Protein AF-A0A7V4PQM0-F1 (afdb_monomer)

Sequence (129 aa):
FEMARFVVLPYRSASQSGVLHLAYGQSRPVIATAVGGLAEDVLDGESGLLVPPLDVDTLAAALDRLFENPQLAETMGRRGKELSETYFSWPAAARIITEKLNLLVLKRPEGSGKNAKIAWPPLEVDQSK

pLDDT: mean 88.22, std 17.41, range [38.22, 98.81]

Mean predicted aligned error: 8.41 Å

Structure (mmCIF, N/CA/C/O backbone):
data_AF-A0A7V4PQM0-F1
#
_entry.id   AF-A0A7V4PQM0-F1
#
loop_
_atom_site.group_PDB
_atom_site.id
_atom_site.type_symbol
_atom_site.label_atom_id
_atom_site.label_alt_id
_atom_site.label_comp_id
_atom_site.label_asym_id
_atom_site.label_entity_id
_atom_site.label_seq_id
_atom_site.pdbx_PDB_ins_code
_atom_site.Cartn_x
_atom_site.Cartn_y
_atom_site.Cartn_z
_atom_site.occupancy
_atom_site.B_iso_or_equiv
_atom_site.auth_seq_id
_atom_site.auth_comp_id
_atom_site.auth_asym_id
_atom_site.auth_atom_id
_atom_site.pdbx_PDB_model_num
ATOM 1 N N . PHE A 1 1 ? -9.601 11.414 0.056 1.00 81.69 1 PHE A N 1
ATOM 2 C CA . PHE A 1 1 ? -9.880 10.311 1.003 1.00 81.69 1 PHE A CA 1
ATOM 3 C C . PHE A 1 1 ? -9.970 10.773 2.460 1.00 81.69 1 PHE A C 1
ATOM 5 O O . PHE A 1 1 ? -9.843 9.947 3.352 1.00 81.69 1 PHE A O 1
ATOM 12 N N . GLU A 1 2 ? -10.229 12.055 2.735 1.00 80.94 2 GLU A N 1
ATOM 13 C CA . GLU A 1 2 ? -10.126 12.605 4.100 1.00 80.94 2 GLU A CA 1
ATOM 14 C C . GLU A 1 2 ? -11.093 11.971 5.109 1.00 80.94 2 GLU A C 1
ATOM 16 O O . GLU A 1 2 ? -10.743 11.817 6.273 1.00 80.94 2 GLU A O 1
ATOM 21 N N . MET A 1 3 ? -12.269 11.529 4.655 1.00 90.94 3 MET A N 1
ATOM 22 C CA . MET A 1 3 ? -13.284 10.898 5.509 1.00 90.94 3 MET A CA 1
ATOM 23 C C . MET A 1 3 ? -13.130 9.373 5.647 1.00 90.94 3 MET A C 1
ATOM 25 O O . MET A 1 3 ? -13.864 8.750 6.409 1.00 90.94 3 MET A O 1
ATOM 29 N N . ALA A 1 4 ? -12.216 8.745 4.900 1.00 94.44 4 ALA A N 1
ATOM 30 C CA . ALA A 1 4 ? -12.010 7.298 4.952 1.00 94.44 4 ALA A CA 1
ATOM 31 C C . ALA A 1 4 ? -10.984 6.931 6.033 1.00 94.44 4 ALA A C 1
ATOM 33 O O . ALA A 1 4 ? -10.067 7.700 6.312 1.00 94.44 4 ALA A O 1
ATOM 34 N N . ARG A 1 5 ? -11.080 5.735 6.625 1.00 95.75 5 ARG A N 1
ATOM 35 C CA . ARG A 1 5 ? -10.025 5.217 7.519 1.00 95.75 5 ARG A CA 1
ATOM 36 C C . ARG A 1 5 ? -8.909 4.516 6.744 1.00 95.75 5 ARG A C 1
ATOM 38 O O . ARG A 1 5 ? -7.745 4.670 7.085 1.00 95.75 5 ARG A O 1
ATOM 45 N N . PHE A 1 6 ? -9.270 3.800 5.689 1.00 98.19 6 PHE A N 1
ATOM 46 C CA . PHE A 1 6 ? -8.377 3.071 4.792 1.00 98.19 6 PHE A CA 1
ATOM 47 C C . PHE A 1 6 ? -9.043 2.939 3.416 1.00 98.19 6 PHE A C 1
ATOM 49 O O . PHE A 1 6 ? -10.232 3.236 3.268 1.00 98.19 6 PHE A O 1
ATOM 56 N N . VAL A 1 7 ? -8.283 2.518 2.406 1.00 98.50 7 VAL A N 1
ATOM 57 C CA . VAL A 1 7 ? -8.764 2.338 1.025 1.00 98.50 7 VAL A CA 1
ATOM 58 C C . VAL A 1 7 ? -8.583 0.883 0.600 1.00 98.50 7 VAL A C 1
ATOM 60 O O . VAL A 1 7 ? -7.568 0.269 0.906 1.00 98.50 7 VAL A O 1
ATOM 63 N N . VAL A 1 8 ? -9.557 0.322 -0.112 1.00 98.38 8 VAL A N 1
ATOM 64 C CA . VAL A 1 8 ? -9.532 -1.082 -0.548 1.00 98.38 8 VAL A CA 1
ATOM 65 C C . VAL A 1 8 ? -9.294 -1.137 -2.053 1.00 98.38 8 VAL A C 1
ATOM 67 O O . VAL A 1 8 ? -10.003 -0.477 -2.812 1.00 98.38 8 VAL A O 1
ATOM 70 N N . LEU A 1 9 ? -8.310 -1.925 -2.485 1.00 98.31 9 LEU A N 1
ATOM 71 C CA . LEU A 1 9 ? -7.872 -2.079 -3.874 1.00 98.31 9 LEU A CA 1
ATOM 72 C C . LEU A 1 9 ? -7.945 -3.564 -4.293 1.00 98.31 9 LEU A C 1
ATOM 74 O O . LEU A 1 9 ? -6.906 -4.215 -4.431 1.00 98.31 9 LEU A O 1
ATOM 78 N N . PRO A 1 10 ? -9.156 -4.135 -4.469 1.00 97.44 10 PRO A N 1
ATOM 79 C CA . PRO A 1 10 ? -9.349 -5.560 -4.731 1.00 97.44 10 PRO A CA 1
ATOM 80 C C . PRO A 1 10 ? -9.198 -5.872 -6.228 1.00 97.44 10 PRO A C 1
ATOM 82 O O . PRO A 1 10 ? -10.138 -6.290 -6.908 1.00 97.44 10 PRO A O 1
ATOM 85 N N . TYR A 1 11 ? -8.027 -5.574 -6.782 1.00 97.31 11 TYR A N 1
ATOM 86 C CA . TYR A 1 11 ? -7.766 -5.707 -8.209 1.00 97.31 11 TYR A CA 1
ATOM 87 C C . TYR A 1 11 ? -7.584 -7.178 -8.609 1.00 97.31 11 TYR A C 1
ATOM 89 O O . TYR A 1 11 ? -7.083 -8.011 -7.863 1.00 97.31 11 TYR A O 1
ATOM 97 N N . ARG A 1 12 ? -7.977 -7.517 -9.840 1.00 95.88 12 ARG A N 1
ATOM 98 C CA . ARG A 1 12 ? -7.675 -8.838 -10.428 1.00 95.88 12 ARG A CA 1
ATOM 99 C C . ARG A 1 12 ? -6.325 -8.857 -11.142 1.00 95.88 12 ARG A C 1
ATOM 101 O O . ARG A 1 12 ? -5.699 -9.901 -11.261 1.00 95.88 12 ARG A O 1
ATOM 108 N N . SER A 1 13 ? -5.893 -7.695 -11.622 1.00 94.88 13 SER A N 1
ATOM 109 C CA . SER A 1 13 ? -4.625 -7.469 -12.309 1.00 94.88 13 SER A CA 1
ATOM 110 C C . SER A 1 13 ? -4.301 -5.978 -12.280 1.00 94.88 13 SER A C 1
ATOM 112 O O . SER A 1 13 ? -5.218 -5.163 -12.399 1.00 94.88 13 SER A O 1
ATOM 114 N N . ALA A 1 14 ? -3.022 -5.618 -12.204 1.00 93.31 14 ALA A N 1
ATOM 115 C CA . ALA A 1 14 ? -2.559 -4.244 -12.374 1.00 93.31 14 ALA A CA 1
ATOM 116 C C . ALA A 1 14 ? -1.110 -4.213 -12.857 1.00 93.31 14 ALA A C 1
ATOM 118 O O . ALA A 1 14 ? -0.373 -5.172 -12.661 1.00 93.31 14 ALA A O 1
ATOM 119 N N . SER A 1 15 ? -0.700 -3.107 -13.474 1.00 92.38 15 SER A N 1
ATOM 120 C CA . SER A 1 15 ? 0.718 -2.756 -13.590 1.00 92.38 15 SER A CA 1
ATOM 121 C C . SER A 1 15 ? 1.140 -1.935 -12.374 1.00 92.38 15 SER A C 1
ATOM 123 O O . SER A 1 15 ? 2.070 -2.311 -11.677 1.00 92.38 15 SER A O 1
ATOM 125 N N . GLN A 1 16 ? 0.400 -0.864 -12.087 1.00 92.44 16 GLN A N 1
ATOM 126 C CA . GLN A 1 16 ? 0.544 0.025 -10.934 1.00 92.44 16 GLN A CA 1
ATOM 127 C C . GLN A 1 16 ? -0.833 0.564 -10.518 1.00 92.44 16 GLN A C 1
ATOM 129 O O . GLN A 1 16 ? -1.836 0.325 -11.197 1.00 92.44 16 GLN A O 1
ATOM 134 N N . SER A 1 17 ? -0.891 1.323 -9.422 1.00 95.88 17 SER A N 1
ATOM 135 C CA . SER A 1 17 ? -2.117 1.992 -8.983 1.00 95.88 17 SER A CA 1
ATOM 136 C C . SER A 1 17 ? -1.861 3.433 -8.552 1.00 95.88 17 SER A C 1
ATOM 138 O O . SER A 1 17 ? -1.348 3.690 -7.468 1.00 95.88 17 SER A O 1
ATOM 140 N N . GLY A 1 18 ? -2.343 4.398 -9.342 1.00 96.06 18 GLY A N 1
ATOM 141 C CA . GLY A 1 18 ? -2.386 5.802 -8.910 1.00 96.06 18 GLY A CA 1
ATOM 142 C C . GLY A 1 18 ? -3.216 6.004 -7.634 1.00 96.06 18 GLY A C 1
ATOM 143 O O . GLY A 1 18 ? -2.911 6.873 -6.822 1.00 96.06 18 GLY A O 1
ATOM 144 N N . VAL A 1 19 ? -4.230 5.158 -7.414 1.00 97.75 19 VAL A N 1
ATOM 145 C CA . VAL A 1 19 ? -5.094 5.213 -6.225 1.00 97.75 19 VAL A CA 1
ATOM 146 C C . VAL A 1 19 ? -4.316 4.882 -4.949 1.00 97.75 19 VAL A C 1
ATOM 148 O O . VAL A 1 19 ? -4.569 5.508 -3.922 1.00 97.75 19 VAL A O 1
ATOM 151 N N . LEU A 1 20 ? -3.341 3.966 -5.015 1.00 98.00 20 LEU A N 1
ATOM 152 C CA . LEU A 1 20 ? -2.454 3.666 -3.886 1.00 98.00 20 LEU A CA 1
ATOM 153 C C . LEU A 1 20 ? -1.676 4.916 -3.465 1.00 98.00 20 LEU A C 1
ATOM 155 O O . LEU A 1 20 ? -1.713 5.300 -2.297 1.00 98.00 20 LEU A O 1
ATOM 159 N N . HIS A 1 21 ? -1.047 5.604 -4.421 1.00 97.25 21 HIS A N 1
ATOM 160 C CA . HIS A 1 21 ? -0.271 6.810 -4.126 1.00 97.25 21 HIS A CA 1
ATOM 161 C C . HIS A 1 21 ? -1.154 7.949 -3.593 1.00 97.25 21 HIS A C 1
ATOM 163 O O . HIS A 1 21 ? -0.758 8.651 -2.665 1.00 97.25 21 HIS A O 1
ATOM 169 N N . LEU A 1 22 ? -2.382 8.099 -4.106 1.00 97.50 22 LEU A N 1
ATOM 170 C CA . LEU A 1 22 ? -3.352 9.065 -3.574 1.00 97.50 22 LEU A CA 1
ATOM 171 C C . LEU A 1 22 ? -3.795 8.726 -2.139 1.00 97.50 22 LEU A C 1
ATOM 173 O O . LEU A 1 22 ? -3.992 9.636 -1.332 1.00 97.50 22 LEU A O 1
ATOM 177 N N . ALA A 1 23 ? -3.965 7.441 -1.809 1.00 98.25 23 ALA A N 1
ATOM 178 C CA . ALA A 1 23 ? -4.306 6.994 -0.458 1.00 98.25 23 ALA A CA 1
ATOM 179 C C . ALA A 1 23 ? -3.169 7.297 0.526 1.00 98.25 23 ALA A C 1
ATOM 181 O O . ALA A 1 23 ? -3.392 7.960 1.542 1.00 98.25 23 ALA A O 1
ATOM 182 N N . TYR A 1 24 ? -1.942 6.917 0.170 1.00 98.12 24 TYR A N 1
ATOM 183 C CA . TYR A 1 24 ? -0.739 7.226 0.939 1.00 98.12 24 TYR A CA 1
ATOM 184 C C . TYR A 1 24 ? -0.544 8.731 1.130 1.00 98.12 24 TYR A C 1
ATOM 186 O O . TYR A 1 24 ? -0.319 9.183 2.250 1.00 98.12 24 TYR A O 1
ATOM 194 N N . GLY A 1 25 ? -0.737 9.530 0.077 1.00 97.38 25 GLY A N 1
ATOM 195 C CA . GLY A 1 25 ? -0.673 10.990 0.153 1.00 97.38 25 GLY A CA 1
ATOM 196 C C . GLY A 1 25 ? -1.667 11.608 1.146 1.00 97.38 25 GLY A C 1
ATOM 197 O O . GLY A 1 25 ? -1.425 12.709 1.636 1.00 97.38 25 GLY A O 1
ATOM 198 N N . GLN A 1 26 ? -2.740 10.892 1.489 1.00 97.69 26 GLN A N 1
ATOM 199 C CA . GLN A 1 26 ? -3.766 11.295 2.457 1.00 97.69 26 GLN A CA 1
ATOM 200 C C . GLN A 1 26 ? -3.636 10.581 3.815 1.00 97.69 26 GLN A C 1
ATOM 202 O O . GLN A 1 26 ? -4.577 10.578 4.617 1.00 97.69 26 GLN A O 1
ATOM 207 N N . SER A 1 27 ? -2.485 9.953 4.072 1.00 97.94 27 SER A N 1
ATOM 208 C CA . SER A 1 27 ? -2.209 9.157 5.273 1.00 97.94 27 SER A CA 1
ATOM 209 C C . SER A 1 27 ? -3.231 8.044 5.499 1.00 97.94 27 SER A C 1
ATOM 211 O O . SER A 1 27 ? -3.648 7.791 6.629 1.00 97.94 27 SER A O 1
ATOM 213 N N . ARG A 1 28 ? -3.682 7.404 4.416 1.00 98.38 28 ARG A N 1
ATOM 214 C CA . ARG A 1 28 ? -4.607 6.269 4.464 1.00 98.38 28 ARG A CA 1
ATOM 215 C C . ARG A 1 28 ? -3.855 5.002 4.074 1.00 98.38 28 ARG A C 1
ATOM 217 O O . ARG A 1 28 ? -3.304 4.969 2.972 1.00 98.38 28 ARG A O 1
ATOM 224 N N . PRO A 1 29 ? -3.836 3.966 4.926 1.00 98.56 29 PRO A N 1
ATOM 225 C CA . PRO A 1 29 ? -3.304 2.682 4.512 1.00 98.56 29 PRO A CA 1
ATOM 226 C C . PRO A 1 29 ? -4.240 2.039 3.491 1.00 98.56 29 PRO A C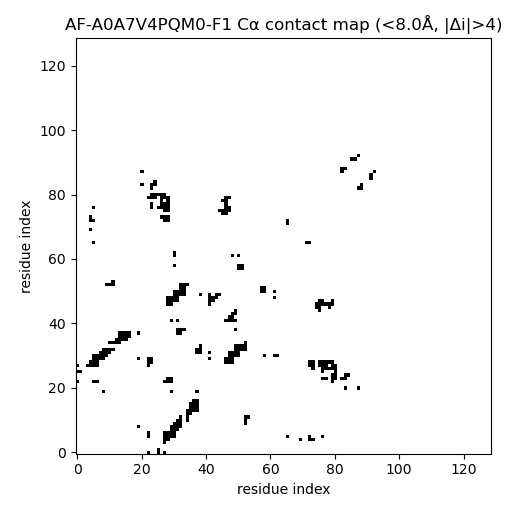 1
ATOM 228 O O . PRO A 1 29 ? -5.412 2.423 3.354 1.00 98.56 29 PRO A O 1
ATOM 231 N N . VAL A 1 30 ? -3.718 1.038 2.790 1.00 98.62 30 VAL A N 1
ATOM 232 C CA . VAL A 1 30 ? -4.476 0.286 1.791 1.00 98.62 30 VAL A CA 1
ATOM 233 C C . VAL A 1 30 ? -4.640 -1.173 2.199 1.00 98.62 30 VAL A C 1
ATOM 235 O O . VAL A 1 30 ? -3.741 -1.757 2.793 1.00 98.62 30 VAL A O 1
ATOM 238 N N . ILE A 1 31 ? -5.774 -1.771 1.849 1.00 98.75 31 ILE A N 1
ATOM 239 C CA . ILE A 1 31 ? -5.917 -3.226 1.744 1.00 98.75 31 ILE A CA 1
ATOM 240 C C . ILE A 1 31 ? -5.899 -3.531 0.253 1.00 98.75 31 ILE A C 1
ATOM 242 O O . ILE A 1 31 ? -6.803 -3.102 -0.466 1.00 98.75 31 ILE A O 1
ATOM 246 N N . ALA A 1 32 ? -4.868 -4.210 -0.231 1.00 98.56 32 ALA A N 1
ATOM 247 C CA . ALA A 1 32 ? -4.669 -4.444 -1.654 1.00 98.56 32 ALA A CA 1
ATOM 248 C C . ALA A 1 32 ? -4.515 -5.932 -1.953 1.00 98.56 32 ALA A C 1
ATOM 250 O O . ALA A 1 32 ? -3.938 -6.691 -1.181 1.00 98.56 32 ALA A O 1
ATOM 251 N N . THR A 1 33 ? -5.002 -6.354 -3.112 1.00 98.44 33 THR A N 1
ATOM 252 C CA . THR A 1 33 ? -4.658 -7.673 -3.645 1.00 98.44 33 THR A CA 1
ATOM 253 C C . THR A 1 33 ? -3.205 -7.693 -4.107 1.00 98.44 33 THR A C 1
ATOM 255 O O . THR A 1 33 ? -2.775 -6.757 -4.786 1.00 98.44 33 THR A O 1
ATOM 258 N N . ALA A 1 34 ? -2.477 -8.771 -3.820 1.00 97.00 34 ALA A N 1
ATOM 259 C CA . ALA A 1 34 ? -1.083 -8.962 -4.221 1.00 97.00 34 ALA A CA 1
ATOM 260 C C . ALA A 1 34 ? -0.947 -9.260 -5.730 1.00 97.00 34 ALA A C 1
ATOM 262 O O . ALA A 1 34 ? -0.659 -10.383 -6.142 1.00 97.00 34 ALA A O 1
ATOM 263 N N . VAL A 1 35 ? -1.190 -8.250 -6.572 1.00 97.31 35 VAL A N 1
ATOM 264 C CA . VAL A 1 35 ? -1.092 -8.335 -8.038 1.00 97.31 35 VAL A CA 1
ATOM 265 C C . VAL A 1 35 ? -0.333 -7.144 -8.616 1.00 97.31 35 VAL A C 1
ATOM 267 O O . VAL A 1 35 ? -0.566 -5.998 -8.230 1.00 97.31 35 VAL A O 1
ATOM 270 N N . GLY A 1 36 ? 0.534 -7.399 -9.597 1.00 95.12 36 GLY A N 1
ATOM 271 C CA . GLY A 1 36 ? 1.304 -6.339 -10.250 1.00 95.12 36 GLY A CA 1
ATOM 272 C C . GLY A 1 36 ? 2.151 -5.524 -9.278 1.00 95.12 36 GLY A C 1
ATOM 273 O O . GLY A 1 36 ? 2.581 -6.036 -8.249 1.00 95.12 36 GLY A O 1
ATOM 274 N N . GLY A 1 37 ? 2.305 -4.229 -9.566 1.00 95.50 37 GLY A N 1
ATOM 275 C CA . GLY A 1 37 ? 3.031 -3.297 -8.704 1.00 95.50 37 GLY A CA 1
ATOM 276 C C . GLY A 1 37 ? 2.445 -3.149 -7.299 1.00 95.50 37 GLY A C 1
ATOM 277 O O . GLY A 1 37 ? 3.178 -2.806 -6.388 1.00 95.50 37 GLY A O 1
ATOM 278 N N . LEU A 1 38 ? 1.170 -3.495 -7.054 1.00 97.44 38 LEU A N 1
ATOM 279 C CA . LEU A 1 38 ? 0.612 -3.450 -5.692 1.00 97.44 38 LEU A CA 1
ATOM 280 C C . LEU A 1 38 ? 1.319 -4.421 -4.738 1.00 97.44 38 LEU A C 1
ATOM 282 O O . LEU A 1 38 ? 1.453 -4.107 -3.561 1.00 97.44 38 LEU A O 1
ATOM 286 N N . ALA A 1 39 ? 1.768 -5.578 -5.236 1.00 97.19 39 ALA A N 1
ATOM 287 C CA . ALA A 1 39 ? 2.506 -6.548 -4.429 1.00 97.19 39 ALA A CA 1
ATOM 288 C C . ALA A 1 39 ? 3.901 -6.038 -4.021 1.00 97.19 39 ALA A C 1
ATOM 290 O O . ALA A 1 39 ? 4.463 -6.522 -3.045 1.00 97.19 39 ALA A O 1
ATOM 291 N N . GLU A 1 40 ? 4.449 -5.081 -4.773 1.00 96.31 40 GLU A N 1
ATOM 292 C CA . GLU A 1 40 ? 5.762 -4.475 -4.533 1.00 96.31 40 GLU A CA 1
ATOM 293 C C . GLU A 1 40 ? 5.641 -3.166 -3.732 1.00 96.31 40 GLU A C 1
ATOM 295 O O . GLU A 1 40 ? 6.437 -2.906 -2.833 1.00 96.31 40 GLU A O 1
ATOM 300 N N . ASP A 1 41 ? 4.626 -2.353 -4.036 1.00 97.19 41 ASP A N 1
ATOM 301 C CA . ASP A 1 41 ? 4.4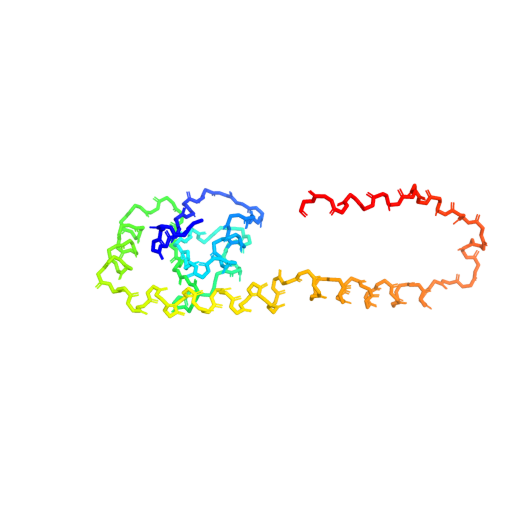41 -1.005 -3.490 1.00 97.19 41 ASP A CA 1
ATOM 302 C C . ASP A 1 41 ? 3.816 -0.995 -2.080 1.00 97.19 41 ASP A C 1
ATOM 304 O O . ASP A 1 41 ? 3.926 -0.005 -1.343 1.00 97.19 41 ASP A O 1
ATOM 308 N N . VAL A 1 42 ? 3.110 -2.066 -1.699 1.00 98.50 42 VAL A N 1
ATOM 309 C CA . VAL A 1 42 ? 2.523 -2.221 -0.361 1.00 98.50 42 VAL A CA 1
ATOM 310 C C . VAL A 1 42 ? 3.465 -3.022 0.526 1.00 98.50 42 VAL A C 1
ATOM 312 O O . VAL A 1 42 ? 3.702 -4.203 0.293 1.00 98.50 42 VAL A O 1
ATOM 315 N N . LEU A 1 43 ? 3.945 -2.392 1.598 1.00 98.38 43 LEU A N 1
ATOM 316 C CA . LEU A 1 43 ? 4.677 -3.075 2.657 1.00 98.38 43 LEU A CA 1
ATOM 317 C C . LEU A 1 43 ? 3.659 -3.730 3.597 1.00 98.38 43 LEU A C 1
ATOM 319 O O . LEU A 1 43 ? 3.030 -3.048 4.414 1.00 98.38 43 LEU A O 1
ATOM 323 N N . ASP A 1 44 ? 3.448 -5.035 3.435 1.00 98.56 44 ASP A N 1
ATOM 324 C CA . ASP A 1 44 ? 2.449 -5.789 4.197 1.00 98.56 44 ASP A CA 1
ATOM 325 C C . ASP A 1 44 ? 2.696 -5.705 5.710 1.00 98.56 44 ASP A C 1
ATOM 327 O O . ASP A 1 44 ? 3.808 -5.901 6.196 1.00 98.56 44 ASP A O 1
ATOM 331 N N . GLY A 1 45 ? 1.651 -5.364 6.462 1.00 98.19 45 GLY A N 1
ATOM 332 C CA . GLY A 1 45 ? 1.729 -5.129 7.903 1.00 98.19 45 GLY A CA 1
ATOM 333 C C . GLY A 1 45 ? 2.303 -3.762 8.302 1.00 98.19 45 GLY A C 1
ATOM 334 O O . GLY A 1 45 ? 2.143 -3.368 9.457 1.00 98.19 45 GLY A O 1
ATOM 335 N N . GLU A 1 46 ? 2.908 -3.019 7.372 1.00 98.50 46 GLU A N 1
ATOM 336 C CA . GLU A 1 46 ? 3.594 -1.752 7.642 1.00 98.50 46 GLU A CA 1
ATOM 337 C C . GLU A 1 46 ? 2.884 -0.538 7.047 1.00 98.50 46 GLU A C 1
ATOM 339 O O . GLU A 1 46 ? 2.623 0.413 7.772 1.00 98.50 46 GLU A O 1
ATOM 344 N N . SER A 1 47 ? 2.580 -0.536 5.747 1.00 98.44 47 SER A N 1
ATOM 345 C CA . SER A 1 47 ? 1.899 0.572 5.050 1.00 98.44 47 SER A CA 1
ATOM 346 C C . SER A 1 47 ? 0.482 0.208 4.596 1.00 98.44 47 SER A C 1
ATOM 348 O O . SER A 1 47 ? -0.282 1.060 4.135 1.00 98.44 47 SER A O 1
ATOM 350 N N . GLY A 1 48 ? 0.121 -1.065 4.736 1.00 98.62 48 GL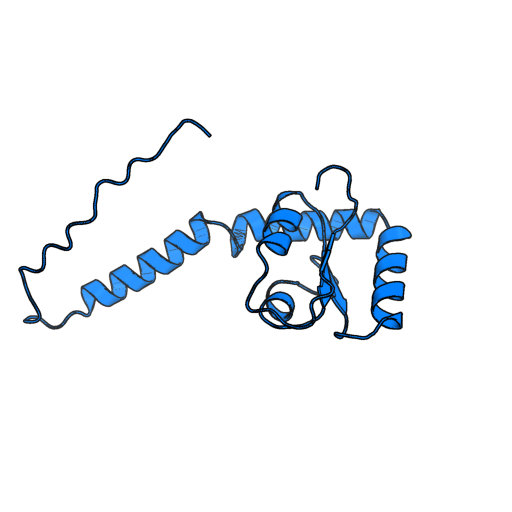Y A N 1
ATOM 351 C CA . GLY A 1 48 ? -1.153 -1.634 4.337 1.00 98.62 48 GLY A CA 1
ATOM 352 C C . GLY A 1 48 ? -1.203 -3.131 4.620 1.00 98.62 48 GLY A C 1
ATOM 353 O O . GLY A 1 48 ? -0.355 -3.664 5.333 1.00 98.62 48 GLY A O 1
ATOM 354 N N . LEU A 1 49 ? -2.206 -3.798 4.060 1.00 98.81 49 LEU A N 1
ATOM 355 C CA . LEU A 1 49 ? -2.362 -5.248 4.111 1.00 98.81 49 LEU A CA 1
ATOM 356 C C . LEU A 1 49 ? -2.441 -5.809 2.695 1.00 98.81 49 LEU A C 1
ATOM 358 O O . LEU A 1 49 ? -3.174 -5.270 1.858 1.00 98.81 49 LEU A O 1
ATOM 362 N N . LEU A 1 50 ? -1.718 -6.897 2.448 1.00 98.75 50 LEU A N 1
ATOM 363 C CA . LEU A 1 50 ? -1.807 -7.661 1.210 1.00 98.75 50 LEU A CA 1
ATOM 364 C C . LEU A 1 50 ? -2.696 -8.891 1.388 1.00 98.75 50 LEU A C 1
ATOM 366 O O . LEU A 1 50 ? -2.568 -9.644 2.349 1.00 98.75 50 LEU A O 1
ATOM 370 N N . VAL A 1 51 ? -3.590 -9.107 0.425 1.00 98.69 51 VAL A N 1
ATOM 371 C CA . VAL A 1 51 ? -4.469 -10.285 0.369 1.00 98.69 51 VAL A CA 1
ATOM 372 C C . VAL A 1 51 ? -4.339 -11.002 -0.980 1.00 98.69 51 VAL A C 1
ATOM 374 O O . VAL A 1 51 ? -4.001 -10.363 -1.984 1.00 98.69 51 VAL A O 1
ATOM 377 N N . PRO A 1 52 ? -4.605 -12.316 -1.068 1.00 98.19 52 PRO A N 1
ATOM 378 C CA . PRO A 1 52 ? -4.671 -13.002 -2.353 1.00 98.19 52 PRO A CA 1
ATOM 379 C C . PRO A 1 52 ? -5.804 -12.443 -3.238 1.00 98.19 52 PRO A C 1
ATOM 381 O O . PRO A 1 52 ? -6.858 -12.048 -2.731 1.00 98.19 52 PRO A O 1
ATOM 384 N N . PRO A 1 53 ? -5.636 -12.394 -4.572 1.00 97.50 53 PRO A N 1
ATOM 385 C CA . PRO A 1 53 ? -6.726 -12.027 -5.470 1.00 97.50 53 PRO A CA 1
ATOM 386 C C . PRO A 1 53 ? -7.828 -13.092 -5.462 1.00 97.50 53 PRO A C 1
ATOM 388 O O . PRO A 1 53 ? -7.546 -14.285 -5.409 1.00 97.50 53 PRO A O 1
ATOM 391 N N . LEU A 1 54 ? -9.084 -12.650 -5.598 1.00 96.94 54 LEU A N 1
ATOM 392 C CA . LEU A 1 54 ? -10.284 -13.506 -5.628 1.00 96.94 54 LEU A CA 1
ATOM 393 C C . LEU A 1 54 ? -10.558 -14.291 -4.331 1.00 96.94 54 LEU A C 1
ATOM 395 O O . LEU A 1 54 ? -11.419 -15.168 -4.331 1.00 96.94 54 LEU A O 1
ATOM 399 N N . ASP A 1 55 ? -9.885 -13.945 -3.236 1.00 98.06 55 ASP A N 1
ATOM 400 C CA . ASP A 1 55 ? -10.101 -14.530 -1.916 1.00 98.06 55 ASP A CA 1
ATOM 401 C C . ASP A 1 55 ? -10.950 -13.581 -1.057 1.00 98.06 55 ASP A C 1
ATOM 403 O O . ASP A 1 55 ? -10.481 -12.557 -0.553 1.00 98.06 55 ASP A O 1
ATOM 407 N N . VAL A 1 56 ? -12.242 -13.898 -0.959 1.00 98.00 56 VAL A N 1
ATOM 408 C CA . VAL A 1 56 ? -13.224 -13.084 -0.231 1.00 98.00 56 VAL A CA 1
ATOM 409 C C . VAL A 1 56 ? -12.996 -13.162 1.275 1.00 98.00 56 VAL A C 1
ATOM 411 O O . VAL A 1 56 ? -13.102 -12.137 1.947 1.00 98.00 56 VAL A O 1
ATOM 414 N N . ASP A 1 57 ? -12.655 -14.341 1.794 1.00 98.50 57 ASP A N 1
ATOM 415 C CA . ASP A 1 57 ? -12.511 -14.565 3.232 1.00 98.50 57 ASP A CA 1
ATOM 416 C C . ASP A 1 57 ? -11.296 -13.805 3.775 1.00 98.50 57 ASP A C 1
ATOM 418 O O . ASP A 1 57 ? -11.396 -13.092 4.776 1.00 98.50 57 ASP A O 1
ATOM 422 N N . THR A 1 58 ? -10.164 -13.861 3.064 1.00 98.38 58 THR A N 1
ATOM 423 C CA . THR A 1 58 ? -8.960 -13.119 3.459 1.00 98.38 58 THR A CA 1
ATOM 424 C C . THR A 1 58 ? -9.157 -11.603 3.325 1.00 98.38 58 THR A C 1
ATOM 426 O O . THR A 1 58 ? -8.683 -10.838 4.169 1.00 98.38 58 THR A O 1
ATOM 429 N N . LEU A 1 59 ? -9.901 -11.142 2.310 1.00 98.62 59 LEU A N 1
ATOM 430 C CA . LEU A 1 59 ? -10.258 -9.726 2.176 1.00 98.62 59 LEU A CA 1
ATOM 431 C C . LEU A 1 59 ? -11.155 -9.249 3.328 1.00 98.62 59 LEU A C 1
ATOM 433 O O . LEU A 1 59 ? -10.908 -8.176 3.880 1.00 98.62 59 LEU A O 1
ATOM 437 N N . ALA A 1 60 ? -12.168 -10.033 3.702 1.00 98.62 60 ALA A N 1
ATOM 438 C CA . ALA A 1 60 ? -13.054 -9.723 4.821 1.00 98.62 60 ALA A CA 1
ATOM 439 C C . ALA A 1 60 ? -12.275 -9.642 6.143 1.00 98.62 60 ALA A C 1
ATOM 441 O O . ALA A 1 60 ? -12.359 -8.634 6.841 1.00 98.62 60 ALA A O 1
ATOM 442 N N . ALA A 1 61 ? -11.414 -10.623 6.422 1.00 98.69 61 ALA A N 1
ATOM 443 C CA . ALA A 1 61 ? -10.580 -10.618 7.622 1.00 98.69 61 ALA A CA 1
ATOM 444 C C . ALA A 1 61 ? -9.643 -9.394 7.691 1.00 98.69 61 ALA A C 1
ATOM 446 O O . ALA A 1 61 ? -9.424 -8.826 8.764 1.00 98.69 61 ALA A O 1
ATOM 447 N N . ALA A 1 62 ? -9.097 -8.949 6.553 1.00 98.62 62 ALA A N 1
ATOM 448 C CA . ALA A 1 62 ? -8.273 -7.742 6.493 1.00 98.62 62 ALA A CA 1
ATOM 449 C C . ALA A 1 62 ? -9.080 -6.459 6.769 1.00 98.62 62 ALA A C 1
ATOM 451 O O . ALA A 1 62 ? -8.576 -5.549 7.434 1.00 98.62 62 ALA A O 1
ATOM 452 N N . LEU A 1 63 ? -10.326 -6.390 6.283 1.00 98.50 63 LEU A N 1
ATOM 453 C CA . LEU A 1 63 ? -11.245 -5.287 6.573 1.00 98.50 63 LEU A CA 1
ATOM 454 C C . LEU A 1 63 ? -11.554 -5.218 8.066 1.00 98.50 63 LEU A C 1
ATOM 456 O O . LEU A 1 63 ? -11.365 -4.158 8.666 1.00 98.50 63 LEU A O 1
ATOM 460 N N . ASP A 1 64 ? -11.958 -6.340 8.661 1.00 98.56 64 ASP A N 1
ATOM 461 C CA . ASP A 1 64 ? -12.282 -6.431 10.087 1.00 98.56 64 ASP A CA 1
ATOM 462 C C . ASP A 1 64 ? -11.081 -6.014 10.938 1.00 98.56 64 ASP A C 1
ATOM 464 O O . ASP A 1 64 ? -11.196 -5.138 11.797 1.00 98.56 64 ASP A O 1
ATOM 468 N N . ARG A 1 65 ? -9.881 -6.507 10.604 1.00 98.38 65 ARG A N 1
ATOM 469 C CA . ARG A 1 65 ? -8.641 -6.147 11.302 1.00 98.38 65 ARG A CA 1
ATOM 470 C C . ARG A 1 65 ? -8.412 -4.634 11.369 1.00 98.38 65 ARG A C 1
ATOM 472 O O . ARG A 1 65 ? -8.039 -4.137 12.431 1.00 98.38 65 ARG A O 1
ATOM 479 N N . LEU A 1 66 ? -8.596 -3.891 10.274 1.00 97.69 66 LEU A N 1
ATOM 480 C CA . LEU A 1 66 ? -8.404 -2.431 10.279 1.00 97.69 66 LEU A CA 1
ATOM 481 C C . LEU A 1 66 ? -9.611 -1.659 10.827 1.00 97.69 66 LEU A C 1
ATOM 483 O O . LEU A 1 66 ? -9.438 -0.549 11.340 1.00 97.69 66 LEU A O 1
ATOM 487 N N . PHE A 1 67 ? -10.822 -2.211 10.735 1.00 97.06 67 PHE A N 1
ATOM 488 C CA . PHE A 1 67 ? -12.006 -1.622 11.359 1.00 97.06 67 PHE A CA 1
ATOM 489 C C . PHE A 1 67 ? -11.923 -1.670 12.885 1.00 97.06 67 PHE A C 1
ATOM 491 O O . PHE A 1 67 ? -12.183 -0.652 13.532 1.00 97.06 67 PHE A O 1
ATOM 498 N N . GLU A 1 68 ? -11.516 -2.813 13.436 1.00 98.19 68 GLU A N 1
ATOM 499 C CA . GLU A 1 68 ? -11.406 -3.065 14.875 1.00 98.19 68 GLU A CA 1
ATOM 500 C C . GLU A 1 68 ? -10.173 -2.414 15.511 1.00 98.19 68 GLU A C 1
ATOM 502 O O . GLU A 1 68 ? -10.178 -2.132 16.707 1.00 98.19 68 GLU A O 1
ATOM 507 N N . ASN A 1 69 ? -9.134 -2.109 14.722 1.00 97.94 69 ASN A N 1
ATOM 508 C CA . ASN A 1 69 ? -7.884 -1.520 15.214 1.00 97.94 69 ASN A CA 1
ATOM 509 C C . ASN A 1 69 ? -7.580 -0.156 14.558 1.00 97.94 69 ASN A C 1
ATOM 511 O O . ASN A 1 69 ? -6.678 -0.057 13.718 1.00 97.94 69 ASN A O 1
ATOM 515 N N . PRO A 1 70 ? -8.266 0.939 14.947 1.00 97.25 70 PRO A N 1
ATOM 516 C CA . PRO A 1 70 ? -8.033 2.267 14.375 1.00 97.25 70 PRO A CA 1
ATOM 517 C C . PRO A 1 70 ? -6.582 2.754 14.496 1.00 97.25 70 PRO A C 1
ATOM 519 O O . PRO A 1 70 ? -6.067 3.371 13.567 1.00 97.25 70 PRO A O 1
ATOM 522 N N . GLN A 1 71 ? -5.899 2.438 15.600 1.00 98.25 71 GLN A N 1
ATOM 523 C CA . GLN A 1 71 ? -4.502 2.828 15.828 1.00 98.25 71 GLN A CA 1
ATOM 524 C C . GLN A 1 71 ? -3.538 2.123 14.866 1.00 98.25 71 GLN A C 1
ATOM 526 O O . GLN A 1 71 ? -2.524 2.701 14.464 1.00 98.25 71 GLN A O 1
ATOM 531 N N . LEU A 1 72 ? -3.856 0.884 14.473 1.00 98.44 72 LEU A N 1
ATOM 532 C CA . LEU A 1 72 ? -3.105 0.165 13.447 1.00 98.44 72 LEU A CA 1
ATOM 533 C C . L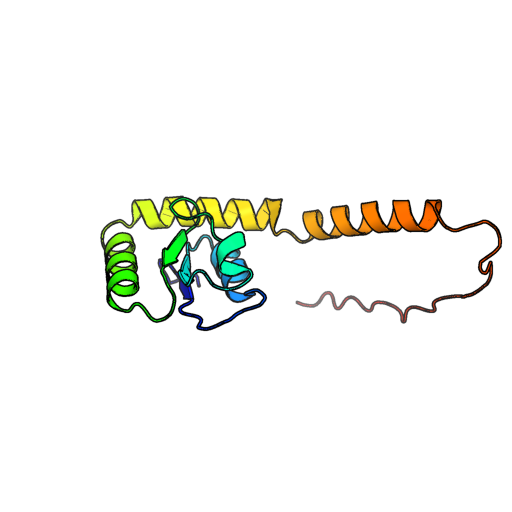EU A 1 72 ? -3.264 0.869 12.098 1.00 98.44 72 LEU A C 1
ATOM 535 O O . LEU A 1 72 ? -2.265 1.145 11.437 1.00 98.44 72 LEU A O 1
ATOM 539 N N . ALA A 1 73 ? -4.498 1.236 11.734 1.00 98.19 73 ALA A N 1
ATOM 540 C CA . ALA A 1 73 ? -4.767 1.967 10.501 1.00 98.19 73 ALA A CA 1
ATOM 541 C C . ALA A 1 73 ? -4.058 3.335 10.467 1.00 98.19 73 ALA A C 1
ATOM 543 O O . ALA A 1 73 ? -3.475 3.699 9.450 1.00 98.19 73 ALA A O 1
ATOM 544 N N . GLU A 1 74 ? -4.036 4.078 11.576 1.00 98.12 74 GLU A N 1
ATOM 545 C CA . GLU A 1 74 ? -3.283 5.336 11.672 1.00 98.12 74 GLU A CA 1
ATOM 546 C C . GLU A 1 74 ? -1.774 5.125 11.526 1.00 98.12 74 GLU A C 1
ATOM 548 O O . GLU A 1 74 ? -1.104 5.875 10.813 1.00 98.12 74 GLU A O 1
ATOM 553 N N . THR A 1 75 ? -1.229 4.095 12.176 1.00 98.62 75 THR A N 1
ATOM 554 C CA . THR A 1 75 ? 0.202 3.776 12.102 1.00 98.62 75 THR A CA 1
ATOM 555 C C . THR A 1 75 ? 0.607 3.413 10.680 1.00 98.62 75 THR A C 1
ATOM 557 O O . THR A 1 75 ? 1.552 3.999 10.152 1.00 98.62 75 THR A O 1
ATOM 560 N N . MET A 1 76 ? -0.159 2.536 10.029 1.00 98.75 76 MET A N 1
ATOM 561 C CA . MET A 1 76 ? 0.080 2.176 8.635 1.00 98.75 76 MET A CA 1
ATOM 562 C C . MET A 1 76 ? -0.128 3.359 7.687 1.00 98.75 76 MET A C 1
ATOM 564 O O . MET A 1 76 ? 0.634 3.545 6.743 1.00 98.75 76 MET A O 1
ATOM 568 N N . GLY A 1 77 ? -1.127 4.202 7.952 1.00 98.50 77 GLY A N 1
ATOM 569 C CA . GLY A 1 77 ? -1.391 5.409 7.175 1.00 98.50 77 GLY A CA 1
ATOM 570 C C . GLY A 1 77 ? -0.229 6.397 7.212 1.00 98.50 77 GLY A C 1
ATOM 571 O O . GLY A 1 77 ? 0.165 6.910 6.165 1.00 98.50 77 GLY A O 1
ATOM 572 N N . ARG A 1 78 ? 0.374 6.616 8.390 1.00 98.62 78 ARG A N 1
ATOM 573 C CA . ARG A 1 78 ? 1.606 7.413 8.524 1.00 98.62 78 ARG A CA 1
ATOM 574 C C . ARG A 1 78 ? 2.755 6.799 7.735 1.00 98.62 78 ARG A C 1
ATOM 576 O O . ARG A 1 78 ? 3.422 7.518 7.001 1.00 98.62 78 ARG A O 1
ATOM 583 N N . ARG A 1 79 ? 2.937 5.478 7.814 1.00 98.62 79 ARG A N 1
ATOM 584 C CA . ARG A 1 79 ? 3.976 4.790 7.042 1.00 98.62 79 ARG A CA 1
ATOM 585 C C . ARG A 1 79 ? 3.773 4.953 5.534 1.00 98.62 79 ARG A C 1
ATOM 587 O O . ARG A 1 79 ? 4.716 5.272 4.819 1.00 98.62 79 ARG A O 1
ATOM 594 N N . GLY A 1 80 ? 2.540 4.808 5.049 1.00 98.38 80 GLY A N 1
ATOM 595 C CA . GLY A 1 80 ? 2.191 5.083 3.654 1.00 98.38 80 GLY A CA 1
ATOM 596 C C . GLY A 1 80 ? 2.507 6.527 3.250 1.00 98.38 80 GLY A C 1
ATOM 597 O O . GLY A 1 80 ? 3.116 6.762 2.207 1.00 98.38 80 GLY A O 1
ATOM 598 N N . LYS A 1 81 ? 2.172 7.501 4.103 1.00 98.50 81 LYS A N 1
ATOM 599 C CA . LYS A 1 81 ? 2.483 8.921 3.881 1.00 98.50 81 LYS A CA 1
ATOM 600 C C . LYS A 1 81 ? 3.985 9.176 3.759 1.00 98.50 81 LYS A C 1
ATOM 602 O O . LYS A 1 81 ? 4.402 9.819 2.799 1.00 98.50 81 LYS A O 1
ATOM 607 N N . GLU A 1 82 ? 4.790 8.608 4.655 1.00 98.56 82 GLU A N 1
ATOM 608 C CA . GLU A 1 82 ? 6.254 8.677 4.577 1.00 98.56 82 GLU A CA 1
ATOM 609 C C . GLU A 1 82 ? 6.770 8.139 3.238 1.00 98.56 82 GLU A C 1
ATOM 611 O O . GLU A 1 82 ? 7.609 8.774 2.598 1.00 98.56 82 GLU A O 1
ATOM 616 N N . LEU A 1 83 ? 6.252 6.997 2.770 1.00 98.12 83 LEU A N 1
ATOM 617 C CA . LEU A 1 83 ? 6.624 6.435 1.468 1.00 98.12 83 LEU A CA 1
ATOM 618 C C . LEU A 1 83 ? 6.234 7.369 0.314 1.00 98.12 83 LEU A C 1
ATOM 620 O O . LEU A 1 83 ? 7.020 7.543 -0.617 1.00 98.12 83 LEU A O 1
ATOM 624 N N . SER A 1 84 ? 5.056 7.999 0.376 1.00 98.00 84 SER A N 1
ATOM 625 C CA . SER A 1 84 ? 4.608 8.980 -0.624 1.00 98.00 84 SER A CA 1
ATOM 626 C C . SER A 1 84 ? 5.502 10.219 -0.684 1.00 98.00 84 SER A C 1
ATOM 628 O O . SER A 1 84 ? 5.686 10.781 -1.762 1.00 98.00 84 SER A O 1
ATOM 630 N N . GLU A 1 85 ? 6.025 10.670 0.453 1.00 97.44 85 GLU A N 1
ATOM 631 C CA . GLU A 1 85 ? 6.861 11.872 0.548 1.00 97.44 85 GLU A CA 1
ATOM 632 C C . GLU A 1 85 ? 8.336 11.591 0.248 1.00 97.44 85 GLU A C 1
ATOM 634 O O . GLU A 1 85 ? 9.072 12.496 -0.144 1.00 97.44 85 GLU A O 1
ATOM 639 N N . THR A 1 86 ? 8.763 10.333 0.376 1.00 96.62 86 THR A N 1
ATOM 640 C CA . THR A 1 86 ? 10.149 9.912 0.155 1.00 96.62 86 THR A CA 1
ATOM 641 C C . THR A 1 86 ? 10.290 9.100 -1.130 1.00 96.62 86 THR A C 1
ATOM 643 O O . THR A 1 86 ? 10.654 9.652 -2.168 1.00 96.62 86 THR A O 1
ATOM 646 N N . TYR A 1 87 ? 10.004 7.801 -1.077 1.00 94.75 87 TYR A N 1
ATOM 647 C CA . TYR A 1 87 ? 10.290 6.833 -2.132 1.00 94.75 87 TYR A CA 1
ATOM 648 C C . TYR A 1 87 ? 9.447 7.047 -3.397 1.00 94.75 87 TYR A C 1
ATOM 650 O O . TYR A 1 87 ? 9.996 7.102 -4.495 1.00 94.75 87 TYR A O 1
ATOM 658 N N . PHE A 1 88 ? 8.136 7.249 -3.248 1.00 96.12 88 PHE A N 1
ATOM 659 C CA . PHE A 1 88 ? 7.200 7.459 -4.361 1.00 96.12 88 PHE A CA 1
ATOM 660 C C . PHE A 1 88 ? 7.051 8.935 -4.760 1.00 96.12 88 PHE A C 1
ATOM 662 O O . PHE A 1 88 ? 6.119 9.302 -5.475 1.00 96.12 88 PHE A O 1
ATOM 669 N N . SER A 1 89 ? 7.942 9.803 -4.282 1.00 95.88 89 SER A N 1
ATOM 670 C CA . SER A 1 89 ? 7.835 11.241 -4.504 1.00 95.88 89 SER A CA 1
ATOM 671 C C 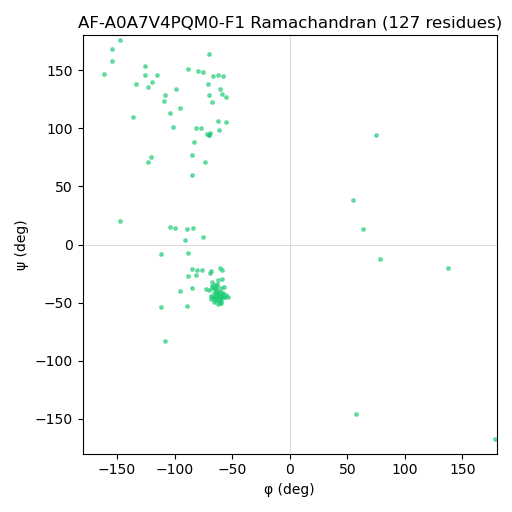. SER A 1 89 ? 8.337 11.657 -5.891 1.00 95.88 89 SER A C 1
ATOM 673 O O . SER A 1 89 ? 9.283 11.084 -6.443 1.00 95.88 89 SER A O 1
ATOM 675 N N . TRP A 1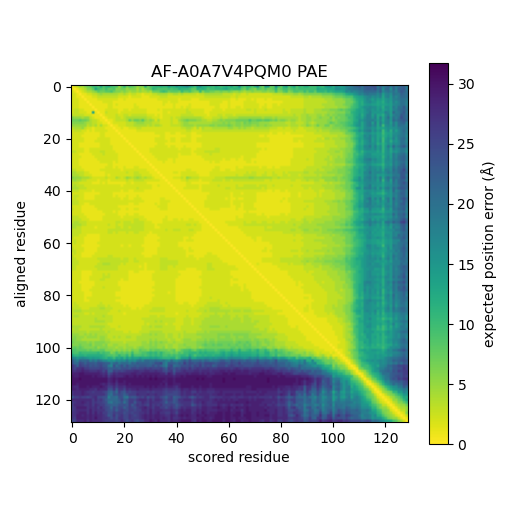 90 ? 7.750 12.724 -6.441 1.00 95.69 90 TRP A N 1
ATOM 676 C CA . TRP A 1 90 ? 8.233 13.338 -7.683 1.00 95.69 90 TRP A CA 1
ATOM 677 C C . TRP A 1 90 ? 9.715 13.747 -7.623 1.00 95.69 90 TRP A C 1
ATOM 679 O O . TRP A 1 90 ? 10.435 13.442 -8.575 1.00 95.69 90 TRP A O 1
ATOM 689 N N . PRO A 1 91 ? 10.222 14.365 -6.534 1.00 96.88 91 PRO A N 1
ATOM 690 C CA . PRO A 1 91 ? 11.651 14.630 -6.388 1.00 96.88 91 PRO A CA 1
ATOM 691 C C . PRO A 1 91 ? 12.525 13.371 -6.461 1.00 96.88 91 PRO A C 1
ATOM 693 O O . PRO A 1 91 ? 13.569 13.392 -7.117 1.00 96.88 91 PRO A O 1
ATOM 696 N N . ALA A 1 92 ? 12.112 12.262 -5.836 1.00 95.06 92 ALA A N 1
ATOM 697 C CA . ALA A 1 92 ? 12.857 11.006 -5.907 1.00 95.06 92 ALA A CA 1
ATOM 698 C C . ALA A 1 92 ? 12.892 10.446 -7.336 1.00 95.06 92 ALA A C 1
ATOM 700 O O . ALA A 1 92 ? 13.971 10.102 -7.828 1.00 95.06 92 ALA A O 1
ATOM 701 N N . ALA A 1 93 ? 11.748 10.433 -8.026 1.00 94.56 93 ALA A N 1
ATOM 702 C CA . ALA A 1 93 ? 11.663 10.013 -9.422 1.00 94.56 93 ALA A CA 1
ATOM 703 C C . ALA A 1 93 ? 12.537 10.891 -10.337 1.00 94.56 93 ALA A C 1
ATOM 705 O O . ALA A 1 93 ? 13.347 10.374 -11.110 1.00 94.56 93 ALA A O 1
ATOM 706 N N . ALA A 1 94 ? 12.436 12.218 -10.205 1.00 96.56 94 ALA A N 1
ATOM 707 C CA . ALA A 1 94 ? 13.212 13.175 -10.989 1.00 96.56 94 ALA A CA 1
ATOM 708 C C . ALA 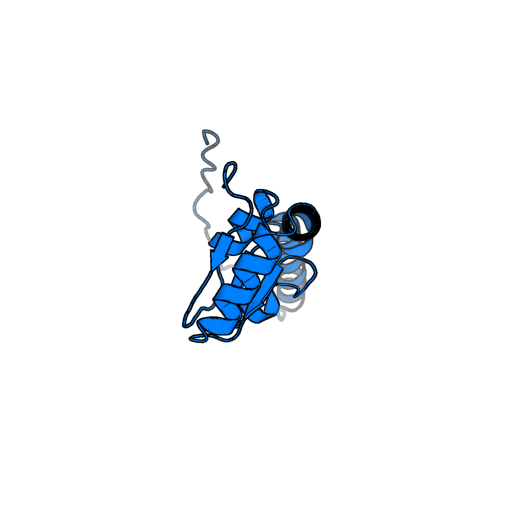A 1 94 ? 14.722 12.989 -10.793 1.00 96.56 94 ALA A C 1
ATOM 710 O O . ALA A 1 94 ? 15.474 12.998 -11.770 1.00 96.56 94 ALA A O 1
ATOM 711 N N . ARG A 1 95 ? 15.172 12.760 -9.551 1.00 95.56 95 ARG A N 1
ATOM 712 C CA . ARG A 1 95 ? 16.581 12.487 -9.239 1.00 95.56 95 ARG A CA 1
ATOM 713 C C . ARG A 1 95 ? 17.079 11.227 -9.947 1.00 95.56 95 ARG A C 1
ATOM 715 O O . ARG A 1 95 ? 18.097 11.295 -10.628 1.00 95.56 95 ARG A O 1
ATOM 722 N N . ILE A 1 96 ? 16.351 10.112 -9.835 1.00 93.62 96 ILE A N 1
ATOM 723 C CA . ILE A 1 96 ? 16.731 8.831 -10.459 1.00 93.62 96 ILE A CA 1
ATOM 724 C C . ILE A 1 96 ? 16.820 8.971 -11.981 1.00 93.62 96 ILE A C 1
ATOM 726 O O . ILE A 1 96 ? 17.780 8.510 -12.600 1.00 93.62 96 ILE A O 1
ATOM 730 N N . ILE A 1 97 ? 15.821 9.610 -12.593 1.00 94.88 97 ILE A N 1
ATOM 731 C CA . ILE A 1 97 ? 15.776 9.803 -14.044 1.00 94.88 97 ILE A CA 1
ATOM 732 C C . ILE A 1 97 ? 16.931 10.702 -14.494 1.00 94.88 97 ILE A C 1
ATOM 734 O O . ILE A 1 97 ? 17.653 10.341 -15.421 1.00 94.88 97 ILE A O 1
ATOM 738 N N . THR A 1 98 ? 17.153 11.830 -13.817 1.00 93.94 98 THR A N 1
ATOM 739 C CA . THR A 1 98 ? 18.228 12.778 -14.153 1.00 93.94 98 THR A CA 1
ATOM 740 C C . THR A 1 98 ? 19.605 12.133 -14.027 1.00 93.94 98 THR A C 1
ATOM 742 O O . THR A 1 98 ? 20.439 12.274 -14.919 1.00 93.94 98 THR A O 1
ATOM 745 N N . GLU A 1 99 ? 19.840 11.367 -12.962 1.00 93.06 99 GLU A N 1
ATOM 746 C CA . GLU A 1 99 ? 21.096 10.647 -12.747 1.00 93.06 99 GLU A CA 1
ATOM 747 C C . GLU A 1 99 ? 21.363 9.631 -13.868 1.00 93.06 99 GLU A C 1
ATOM 749 O O . GLU A 1 99 ? 22.444 9.619 -14.460 1.00 93.06 99 GLU A O 1
ATOM 754 N N . LYS A 1 100 ? 20.353 8.835 -14.244 1.00 90.50 100 LYS A N 1
ATOM 755 C CA . LYS A 1 100 ? 20.474 7.873 -15.350 1.00 90.50 100 LYS A CA 1
ATOM 756 C C . LYS A 1 100 ? 20.676 8.552 -16.703 1.00 90.50 100 LYS A C 1
ATOM 758 O O . LYS A 1 100 ? 21.498 8.088 -17.493 1.00 90.50 100 LYS A O 1
ATOM 763 N N . LEU A 1 101 ? 19.960 9.641 -16.977 1.00 90.31 101 LEU A N 1
ATOM 764 C CA . LEU A 1 101 ? 20.128 10.406 -18.213 1.00 90.31 101 LEU A CA 1
ATOM 765 C C . LEU A 1 101 ? 21.532 11.007 -18.307 1.00 90.31 101 LEU A C 1
ATOM 767 O O . LEU A 1 101 ? 22.162 10.883 -19.355 1.00 90.31 101 LEU A O 1
ATOM 771 N N . ASN A 1 102 ? 22.067 11.562 -17.216 1.00 88.56 102 ASN A N 1
ATOM 772 C CA . ASN A 1 102 ? 23.434 12.084 -17.181 1.00 88.56 102 ASN A CA 1
ATOM 773 C C . ASN A 1 102 ? 24.463 10.994 -17.516 1.00 88.56 102 ASN A C 1
ATOM 775 O O . ASN A 1 102 ? 25.358 11.224 -18.327 1.00 88.56 102 ASN A O 1
ATOM 779 N N . LEU A 1 103 ? 24.302 9.780 -16.979 1.00 84.69 103 LEU A N 1
ATOM 780 C CA . LEU A 1 103 ? 25.177 8.649 -17.311 1.00 84.69 103 LEU A CA 1
ATOM 781 C C . LEU A 1 103 ? 25.100 8.249 -18.791 1.00 84.69 103 LEU A C 1
ATOM 783 O O . LEU A 1 103 ? 26.121 7.903 -19.386 1.00 84.69 103 LEU A O 1
ATOM 787 N N . LEU A 1 104 ? 23.910 8.280 -19.393 1.00 82.56 104 LEU A N 1
ATOM 788 C CA . LEU A 1 104 ? 23.722 7.934 -20.805 1.00 82.56 104 LEU A CA 1
ATOM 789 C C . LEU A 1 104 ? 24.268 9.015 -21.744 1.00 82.56 104 LEU A C 1
ATOM 791 O O . LEU A 1 104 ? 24.881 8.684 -22.757 1.00 82.56 104 LEU A O 1
ATOM 795 N N . VAL A 1 105 ? 24.104 10.293 -21.393 1.00 78.81 105 VAL A N 1
ATOM 796 C CA . VAL A 1 105 ? 24.668 11.420 -22.149 1.00 78.81 105 VAL A CA 1
ATOM 797 C C . VAL A 1 105 ? 26.198 11.375 -22.129 1.00 78.81 105 VAL A C 1
ATOM 799 O O . VAL A 1 105 ? 26.820 11.546 -23.175 1.00 78.81 105 VAL A O 1
ATOM 802 N N . LEU A 1 106 ? 26.806 11.067 -20.977 1.00 68.25 106 LEU A N 1
ATOM 803 C CA . LEU A 1 106 ? 28.263 10.938 -20.839 1.00 68.25 106 LEU A CA 1
ATOM 804 C C . LEU A 1 106 ? 28.844 9.713 -21.567 1.00 68.25 106 LEU A C 1
ATOM 806 O O . LEU A 1 106 ? 30.014 9.723 -21.936 1.00 68.25 106 LEU A O 1
ATOM 810 N N . LYS A 1 107 ? 28.046 8.663 -21.799 1.00 64.44 107 LYS A N 1
ATOM 811 C CA . LYS A 1 107 ? 28.463 7.438 -22.510 1.00 64.44 107 LYS A CA 1
ATOM 812 C C . LYS A 1 107 ? 28.227 7.479 -24.021 1.00 64.44 107 LYS A C 1
ATOM 814 O O . LYS A 1 107 ? 28.453 6.474 -24.697 1.00 64.44 107 LYS A O 1
ATOM 819 N N . ARG A 1 108 ? 27.760 8.600 -24.575 1.00 58.47 108 ARG A N 1
ATOM 820 C CA . ARG A 1 108 ? 27.511 8.698 -26.014 1.00 58.47 108 ARG A CA 1
ATOM 821 C C . ARG A 1 108 ? 28.848 8.637 -26.774 1.00 58.47 108 ARG A C 1
ATOM 823 O O . ARG A 1 108 ? 29.698 9.489 -26.526 1.00 58.47 108 ARG A O 1
ATOM 830 N N . PRO A 1 109 ? 29.051 7.685 -27.708 1.00 54.94 109 PRO A N 1
ATOM 831 C CA . PRO A 1 109 ? 30.296 7.606 -28.465 1.00 54.94 109 PRO A CA 1
ATOM 832 C C . PRO A 1 109 ? 30.505 8.896 -29.264 1.00 54.94 109 PRO A C 1
ATOM 834 O O . PRO A 1 109 ? 29.570 9.394 -29.914 1.00 54.94 109 PRO A O 1
ATOM 837 N N . GLU A 1 110 ? 31.726 9.434 -29.203 1.00 52.91 110 GLU A N 1
ATOM 838 C CA . GLU A 1 110 ? 32.154 10.582 -30.000 1.00 52.91 110 GLU A CA 1
ATOM 839 C C . GLU A 1 110 ? 31.915 10.274 -31.486 1.00 52.91 110 GLU A C 1
ATOM 841 O O . GLU A 1 110 ? 32.596 9.449 -32.085 1.00 52.91 110 GLU A O 1
ATOM 846 N N . GLY A 1 111 ? 30.884 10.890 -32.073 1.00 55.28 111 GLY A N 1
ATOM 847 C CA . GLY A 1 111 ? 30.535 10.703 -33.487 1.00 55.28 111 GLY A CA 1
ATOM 848 C C . GLY A 1 111 ? 29.042 10.554 -33.783 1.00 55.28 111 GLY A C 1
ATOM 849 O O . GLY A 1 111 ? 28.616 10.852 -34.895 1.00 55.28 111 GLY A O 1
ATOM 850 N N . SER A 1 112 ? 28.203 10.198 -32.804 1.00 53.97 112 SER A N 1
ATOM 851 C CA . SER A 1 112 ? 26.745 10.113 -33.015 1.00 53.97 112 SER A CA 1
ATOM 852 C C . SER A 1 112 ? 26.052 11.477 -32.833 1.00 53.97 112 SER A C 1
ATOM 854 O O . SER A 1 112 ? 25.439 11.777 -31.816 1.00 53.97 112 SER A O 1
ATOM 856 N N . GLY A 1 113 ? 26.181 12.341 -33.845 1.00 50.00 113 GLY A N 1
ATOM 857 C CA . GLY A 1 113 ? 25.289 13.483 -34.087 1.00 50.00 113 GLY A CA 1
ATOM 858 C C . GLY A 1 113 ? 25.462 14.695 -33.162 1.00 50.00 113 GLY A C 1
ATOM 859 O O . GLY A 1 113 ? 24.821 14.817 -32.116 1.00 50.00 113 GLY A O 1
ATOM 860 N N . LYS A 1 114 ? 26.263 15.669 -33.604 1.00 52.28 114 LYS A N 1
ATOM 861 C CA . LYS A 1 114 ? 26.370 17.011 -33.001 1.00 52.28 114 LYS A CA 1
ATOM 862 C C . LYS A 1 114 ? 25.182 17.951 -33.313 1.00 52.28 114 LYS A C 1
ATOM 864 O O . LYS A 1 114 ? 25.270 19.106 -32.939 1.00 52.28 114 LYS A O 1
ATOM 869 N N . ASN A 1 115 ? 24.089 17.514 -33.964 1.00 48.41 115 ASN A N 1
ATOM 870 C CA . ASN A 1 115 ? 23.076 18.452 -34.499 1.00 48.41 115 ASN A CA 1
ATOM 871 C C . ASN A 1 115 ? 21.598 17.995 -34.534 1.00 48.41 115 ASN A C 1
ATOM 873 O O . ASN A 1 115 ? 20.801 18.598 -35.250 1.00 48.41 115 ASN A O 1
ATOM 877 N N . ALA A 1 116 ? 21.165 17.000 -33.757 1.00 51.28 116 ALA A N 1
ATOM 878 C CA . ALA A 1 116 ? 19.721 16.791 -33.590 1.00 51.28 116 ALA A CA 1
ATOM 879 C C . ALA A 1 116 ? 19.198 17.738 -32.496 1.00 51.28 116 ALA A C 1
ATOM 881 O O . ALA A 1 116 ? 19.187 17.385 -31.318 1.00 51.28 116 ALA A O 1
ATOM 882 N N . LYS A 1 117 ? 18.807 18.965 -32.870 1.00 49.41 117 LYS A N 1
ATOM 883 C CA . LYS A 1 117 ? 17.999 19.831 -31.999 1.00 49.41 117 LYS A CA 1
ATOM 884 C C . LYS A 1 117 ? 16.677 19.108 -31.736 1.00 49.41 117 LYS A C 1
ATOM 886 O O . LYS A 1 117 ? 15.782 19.149 -32.575 1.00 49.41 117 LYS A O 1
ATOM 891 N N . ILE A 1 118 ? 16.553 18.434 -30.596 1.00 55.59 118 ILE A N 1
ATOM 892 C CA . ILE A 1 118 ? 15.244 18.012 -30.096 1.00 55.59 118 ILE A CA 1
ATOM 893 C C . ILE A 1 118 ? 14.548 19.303 -29.664 1.00 55.59 118 ILE A C 1
ATOM 895 O O . ILE A 1 118 ? 14.813 19.835 -28.587 1.00 55.59 118 ILE A O 1
ATOM 899 N N . ALA A 1 119 ? 13.749 19.872 -30.565 1.00 49.22 119 ALA A N 1
ATOM 900 C CA . ALA A 1 119 ? 12.900 21.011 -30.267 1.00 49.22 119 ALA A CA 1
ATOM 901 C C . ALA A 1 119 ? 11.755 20.516 -29.378 1.00 49.22 119 ALA A C 1
ATOM 903 O O . ALA A 1 119 ? 10.765 19.976 -29.864 1.00 49.22 119 ALA A O 1
ATOM 904 N N . TRP A 1 120 ? 11.925 20.651 -28.066 1.00 46.44 120 TRP A N 1
ATOM 905 C CA . TRP A 1 120 ? 10.824 20.507 -27.125 1.00 46.44 120 TRP A CA 1
ATOM 906 C C . TRP A 1 120 ? 9.896 21.717 -27.296 1.00 46.44 120 TRP A C 1
ATOM 908 O O . TRP A 1 120 ? 10.398 22.846 -27.291 1.00 46.44 120 TRP A O 1
ATOM 918 N N . PRO A 1 121 ? 8.576 21.533 -27.478 1.00 54.88 121 PRO A N 1
ATOM 919 C CA . PRO A 1 121 ? 7.651 22.656 -27.404 1.00 54.88 121 PRO A CA 1
ATOM 920 C C . PRO A 1 121 ? 7.791 23.321 -26.022 1.00 54.88 121 PRO A C 1
ATOM 922 O O . PRO A 1 121 ? 8.073 22.617 -25.046 1.00 54.88 121 PRO A O 1
ATOM 925 N N . PRO A 1 122 ? 7.658 24.655 -25.918 1.00 54.44 122 PRO A N 1
ATOM 926 C CA . PRO A 1 122 ? 7.771 25.338 -24.636 1.00 54.44 122 PRO A CA 1
ATOM 927 C C . PRO A 1 122 ? 6.781 24.725 -23.640 1.00 54.44 122 PRO A C 1
ATOM 929 O O . PRO A 1 122 ? 5.596 24.583 -23.934 1.00 54.44 122 PRO A O 1
ATOM 932 N N . LEU A 1 123 ? 7.290 24.322 -22.473 1.00 57.66 123 LEU A N 1
ATOM 933 C CA . LEU A 1 123 ? 6.466 23.869 -21.358 1.00 57.66 123 LEU A CA 1
ATOM 934 C C . LEU A 1 123 ? 5.733 25.091 -20.798 1.00 57.66 123 LEU A C 1
ATOM 936 O O . LEU A 1 123 ? 6.278 25.822 -19.973 1.00 57.66 123 LEU A O 1
ATOM 940 N N . GLU A 1 124 ? 4.511 25.333 -21.263 1.00 55.94 124 GLU A N 1
ATOM 941 C CA . GLU A 1 124 ? 3.581 26.224 -20.575 1.00 55.94 124 GLU A CA 1
ATOM 942 C C . GLU A 1 124 ? 3.153 25.535 -19.276 1.00 55.94 124 GLU A C 1
ATOM 944 O O . GLU A 1 124 ? 2.290 24.659 -19.256 1.00 55.94 124 GLU A O 1
ATOM 949 N N . VAL A 1 125 ? 3.827 25.878 -18.179 1.00 54.38 125 VAL A N 1
ATOM 950 C CA . VAL A 1 125 ? 3.393 25.482 -16.839 1.00 54.38 125 VAL A CA 1
ATOM 951 C C . VAL A 1 125 ? 2.237 26.402 -16.462 1.00 54.38 125 VAL A C 1
ATOM 953 O O . VAL A 1 125 ? 2.455 27.553 -16.084 1.00 54.38 125 VAL A O 1
ATOM 956 N N . ASP A 1 126 ? 1.011 25.903 -16.598 1.00 51.84 126 ASP A N 1
ATOM 957 C CA . ASP A 1 126 ? -0.180 26.553 -16.056 1.00 51.84 126 ASP A CA 1
ATOM 958 C C . ASP A 1 126 ? -0.056 26.628 -14.525 1.00 51.84 126 ASP A C 1
ATOM 960 O O . ASP A 1 126 ? -0.157 25.618 -13.830 1.00 51.84 126 ASP A O 1
ATOM 964 N N . GLN A 1 127 ? 0.211 27.828 -14.001 1.00 45.47 127 GLN A N 1
ATOM 965 C CA . GLN A 1 127 ? 0.360 28.083 -12.563 1.00 45.47 127 GLN A CA 1
ATOM 966 C C . GLN A 1 127 ? -0.983 28.305 -11.841 1.00 45.47 127 GLN A C 1
ATOM 968 O O . GLN A 1 127 ? -0.993 28.814 -10.722 1.00 45.47 127 GLN A O 1
ATOM 973 N N . SER A 1 128 ? -2.121 27.969 -12.462 1.00 47.28 128 SER A N 1
ATOM 974 C CA . SER A 1 128 ? -3.456 28.262 -11.918 1.00 47.28 128 SER A CA 1
ATOM 975 C C . SER A 1 128 ? -4.175 27.100 -11.210 1.00 47.28 128 SER A C 1
ATOM 977 O O . SER A 1 128 ? -5.371 27.225 -10.936 1.00 47.28 128 SER A O 1
ATOM 979 N N . LYS A 1 129 ? -3.498 25.993 -10.863 1.00 38.22 129 LYS A N 1
ATOM 980 C CA . LYS A 1 129 ? -4.112 24.878 -10.111 1.00 38.22 129 LYS A CA 1
ATOM 981 C C . LYS A 1 129 ? -3.251 24.329 -8.985 1.00 38.22 129 LYS A C 1
ATOM 983 O O . LYS A 1 129 ? -2.048 24.094 -9.225 1.00 38.22 129 LYS A O 1
#

Solvent-accessible surface area (backbone atoms only — not comparable to full-atom values): 7410 Å² total; per-residue (Å²): 110,88,89,50,70,57,45,78,45,86,46,89,68,46,70,67,56,74,66,56,53,55,32,9,67,62,41,19,14,36,43,31,20,59,35,51,37,46,50,71,75,43,46,65,84,46,23,21,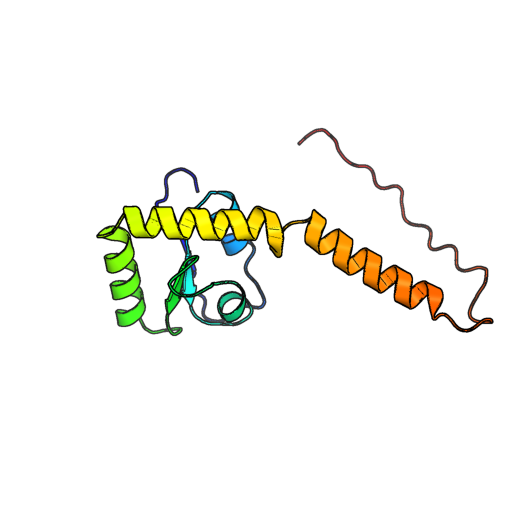43,67,30,65,59,96,40,64,69,59,47,50,53,54,50,51,54,43,69,77,32,58,68,56,28,50,53,14,0,49,43,20,26,52,39,34,71,45,74,72,15,69,69,46,51,52,49,56,50,52,55,54,50,53,56,52,64,73,64,56,65,93,79,78,67,98,73,78,79,79,80,71,77,83,82,79,76,78,86,86,123

Secondary structure (DSSP, 8-state):
-TT-S-EEE--S--S--HHHHHHHHTT--EEEES-TTHHHHS-BTTTEEEE-TT-HHHHHHHHHHHHH-HHHHHHHHHHHHHHHHTTTSHHHHHHHHHHHHHHHHHT--TTS-S-----PPP-------

Radius of gyration: 20.03 Å; Cα contacts (8 Å, |Δi|>4): 169; chains: 1; bounding box: 45×43×50 Å

Foldseek 3Di:
DQPDLAEEALDPEDQDDPVLLVCLLNLFAYEHECHHCVVVLHDDQQQYHYDHHPDPVRSVVRVCVCVVCSVSRNRNSPRSNVCSVPVVDPVNVCVVVVVVVVVVVVPDPPPPDPDDPPDDPDPPPPPPD

Nearest PDB structures (foldseek):
  6kih-assembly4_D  TM=9.249E-01  e=8.745E-08  Thermosynechococcus vestitus
  8dvz-assembly1_A  TM=9.035E-01  e=1.433E-05  Campylobacter concisus
  3c48-assembly1_A  TM=7.422E-01  e=3.163E-06  Corynebacterium glut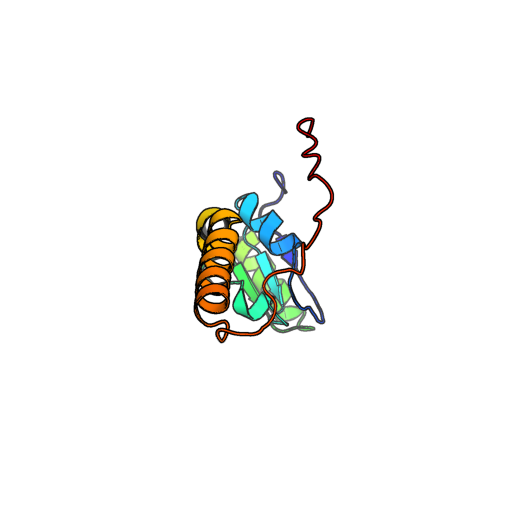amicum
  8dqd-assembly1_A  TM=8.987E-01  e=4.739E-05  Campylobacter concisus
  3c48-assembly1_B  TM=7.430E-01  e=7.635E-06  Corynebacterium glutamicum